Protein AF-A0A505MLU6-F1 (afdb_monomer)

Mean predicted aligned error: 3.78 Å

Solvent-accessible surface area (backbone atoms only — not comparable to full-atom values): 3103 Å² total; per-residue (Å²): 137,90,82,89,76,83,84,3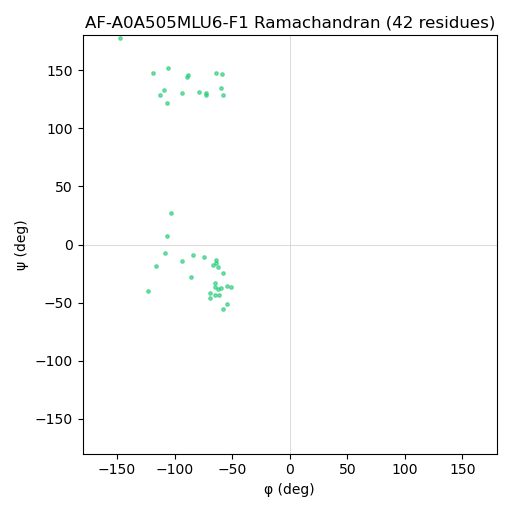8,86,90,47,41,71,59,63,61,63,58,86,66,59,80,94,48,52,85,80,48,62,95,56,45,54,61,58,52,44,69,73,57,55,89,84,131

Foldseek 3Di:
DDDDDDQEPVCLVVVLPDDDDPVCPVVDDPVSVVVSCVVYPDDD

Radius of gyration: 12.03 Å; C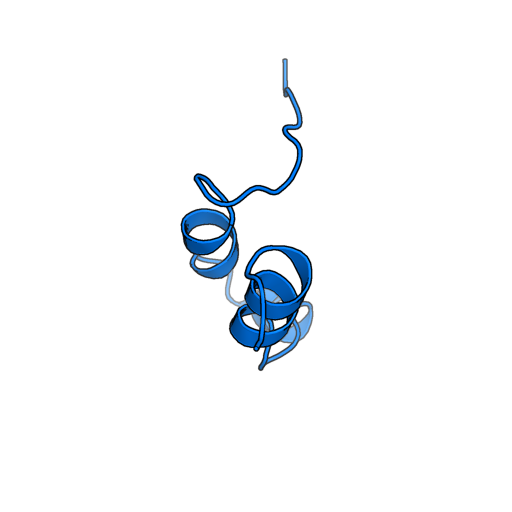α contacts (8 Å, |Δi|>4): 16; chains: 1; bounding box: 28×28×25 Å

pLDDT: mean 90.79, std 5.03, range [66.19, 95.12]

Structure (mmCIF, N/CA/C/O backbone):
data_AF-A0A505MLU6-F1
#
_entry.id   AF-A0A505MLU6-F1
#
loop_
_atom_site.group_PDB
_atom_site.id
_atom_site.type_symbol
_atom_site.label_atom_id
_atom_site.label_alt_id
_atom_site.label_comp_id
_atom_site.label_asym_id
_atom_site.label_entity_id
_atom_site.label_seq_id
_atom_site.pdbx_PDB_ins_code
_atom_site.Cartn_x
_atom_site.Cartn_y
_atom_site.Cartn_z
_atom_site.occupancy
_atom_site.B_iso_or_equiv
_atom_site.auth_seq_id
_atom_site.auth_comp_id
_atom_site.auth_asym_id
_atom_site.auth_atom_id
_atom_site.pdbx_PDB_model_num
ATOM 1 N N . MET A 1 1 ? -13.727 15.556 -11.057 1.00 78.06 1 MET A N 1
ATOM 2 C CA . MET A 1 1 ? -13.800 14.249 -11.745 1.00 78.06 1 MET A CA 1
ATOM 3 C C . MET A 1 1 ? -12.649 13.406 -11.224 1.00 78.06 1 MET A C 1
ATOM 5 O O .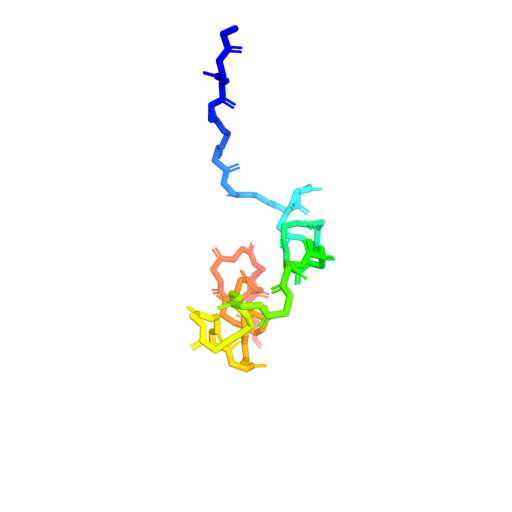 MET A 1 1 ? -11.545 13.929 -11.156 1.00 78.06 1 MET A O 1
ATOM 9 N N . ILE A 1 2 ? -12.911 12.184 -10.758 1.00 88.69 2 ILE A N 1
ATOM 10 C CA . ILE A 1 2 ? -11.877 11.285 -10.223 1.00 88.69 2 ILE A CA 1
ATOM 11 C C . ILE A 1 2 ? -11.410 10.383 -11.365 1.00 88.69 2 ILE A C 1
ATOM 13 O O . ILE A 1 2 ? -12.247 9.800 -12.048 1.00 88.69 2 ILE A O 1
ATOM 17 N N . ASN A 1 3 ? -10.095 10.275 -11.557 1.00 91.38 3 ASN A N 1
ATOM 18 C CA . ASN A 1 3 ? -9.483 9.380 -12.537 1.00 91.38 3 ASN A CA 1
ATOM 19 C C . ASN A 1 3 ? -8.719 8.284 -11.801 1.00 91.38 3 ASN A C 1
ATOM 21 O O . ASN A 1 3 ? -7.899 8.581 -10.931 1.00 91.38 3 ASN A O 1
ATOM 25 N N . LEU A 1 4 ? -8.979 7.031 -12.162 1.00 92.62 4 LEU A N 1
ATOM 26 C CA . LEU A 1 4 ? -8.235 5.888 -11.646 1.00 92.62 4 LEU A CA 1
ATOM 27 C C . LEU A 1 4 ? -7.026 5.619 -12.540 1.00 92.62 4 LEU A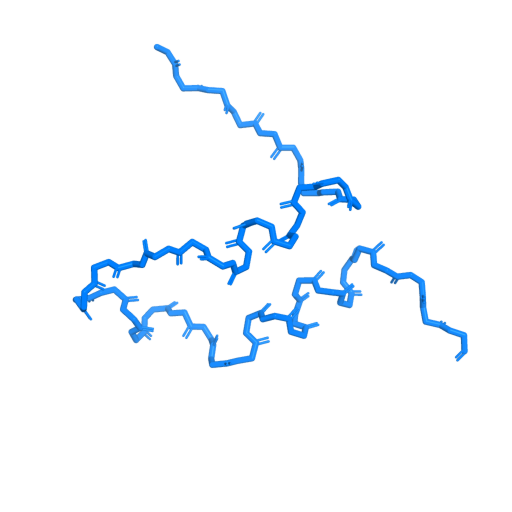 C 1
ATOM 29 O O . LEU A 1 4 ? -7.092 5.790 -13.758 1.00 92.62 4 LEU A O 1
ATOM 33 N N . LYS A 1 5 ? -5.923 5.200 -11.922 1.00 92.56 5 LYS A N 1
ATOM 34 C CA . LYS A 1 5 ? -4.708 4.761 -12.608 1.00 92.56 5 LYS A CA 1
ATOM 35 C C . LYS A 1 5 ? -4.431 3.312 -12.239 1.00 92.56 5 LYS A C 1
ATOM 37 O O . LYS A 1 5 ? -4.736 2.893 -11.123 1.00 92.56 5 LYS A O 1
ATOM 42 N N . ASN A 1 6 ? -3.858 2.570 -13.179 1.00 92.25 6 ASN A N 1
ATOM 43 C CA . ASN A 1 6 ? -3.358 1.234 -12.888 1.00 92.25 6 ASN A CA 1
ATOM 44 C C . ASN A 1 6 ? -2.208 1.322 -11.883 1.00 92.25 6 ASN A C 1
ATOM 46 O O . ASN A 1 6 ? -1.459 2.297 -11.884 1.00 92.25 6 ASN A O 1
ATOM 50 N N . LEU A 1 7 ? -2.084 0.301 -11.039 1.00 90.62 7 LEU A N 1
ATOM 51 C CA . LEU A 1 7 ? -0.935 0.156 -10.154 1.00 90.62 7 LEU A CA 1
ATOM 52 C C . LEU A 1 7 ? 0.289 -0.249 -10.990 1.00 90.62 7 LEU A C 1
ATOM 54 O O . LEU A 1 7 ? 0.191 -1.181 -11.788 1.00 90.62 7 LEU A O 1
ATOM 58 N N . ASP A 1 8 ? 1.416 0.434 -10.820 1.00 94.62 8 ASP A N 1
ATOM 59 C CA . ASP A 1 8 ? 2.654 0.191 -11.571 1.00 94.62 8 ASP A CA 1
ATOM 60 C C . ASP A 1 8 ? 3.904 0.472 -10.719 1.00 94.62 8 ASP A C 1
ATOM 62 O O . ASP A 1 8 ? 3.802 0.896 -9.563 1.00 94.62 8 ASP A O 1
ATOM 66 N N . ARG A 1 9 ? 5.092 0.239 -11.299 1.00 94.75 9 ARG A N 1
ATOM 67 C CA . ARG A 1 9 ? 6.398 0.442 -10.641 1.00 94.75 9 ARG A CA 1
ATOM 68 C C . ARG A 1 9 ? 6.619 1.877 -10.152 1.00 94.75 9 ARG A C 1
ATOM 70 O O . ARG A 1 9 ? 7.387 2.082 -9.220 1.00 94.75 9 ARG A O 1
ATOM 77 N N . GLU A 1 10 ? 5.951 2.866 -10.739 1.00 95.00 10 GLU A N 1
ATOM 78 C CA . GLU A 1 10 ? 6.121 4.274 -10.369 1.00 95.00 10 GLU A CA 1
ATOM 79 C C . GLU A 1 10 ? 5.220 4.680 -9.198 1.00 95.00 10 GLU A C 1
ATOM 81 O O . GLU A 1 10 ? 5.557 5.599 -8.448 1.00 95.00 10 GLU A O 1
ATOM 86 N N . ASN A 1 11 ? 4.071 4.015 -9.025 1.00 94.31 11 ASN A N 1
ATOM 87 C CA . ASN A 1 11 ? 3.040 4.467 -8.092 1.00 94.31 11 ASN A CA 1
ATOM 88 C C . ASN A 1 11 ? 2.744 3.518 -6.919 1.00 94.31 11 ASN A C 1
ATOM 90 O O . ASN A 1 11 ? 2.222 3.977 -5.897 1.00 94.31 11 ASN A O 1
ATOM 94 N N . TRP A 1 12 ? 3.113 2.235 -6.999 1.00 93.81 12 TRP A N 1
ATOM 95 C CA . TRP A 1 12 ? 2.670 1.245 -6.012 1.00 93.81 12 TRP A CA 1
ATOM 96 C C . TRP A 1 12 ? 3.151 1.539 -4.590 1.00 93.81 12 TRP A C 1
ATOM 98 O O . TRP A 1 12 ? 2.395 1.383 -3.628 1.00 93.81 12 TRP A O 1
ATOM 108 N N . LEU A 1 13 ? 4.386 2.029 -4.457 1.00 95.12 13 LEU A N 1
ATOM 109 C CA . LEU A 1 13 ? 4.988 2.344 -3.166 1.00 95.12 13 LEU A CA 1
ATOM 110 C C . LEU A 1 13 ? 4.251 3.487 -2.458 1.00 95.12 13 LEU A C 1
ATOM 112 O O . LEU A 1 13 ? 4.109 3.475 -1.236 1.00 95.12 13 LEU A O 1
ATOM 116 N N . LEU A 1 14 ? 3.780 4.475 -3.223 1.00 93.25 14 LEU A N 1
ATOM 117 C CA . LEU A 1 14 ? 2.998 5.589 -2.691 1.00 93.25 14 LEU A CA 1
ATOM 118 C C . LEU A 1 14 ? 1.620 5.103 -2.241 1.00 93.25 14 LEU A C 1
ATOM 120 O O . LEU A 1 14 ? 1.176 5.468 -1.155 1.00 93.25 14 LEU A O 1
ATOM 124 N N . CYS A 1 15 ? 0.981 4.226 -3.022 1.00 92.06 15 CYS A N 1
ATOM 125 C CA . CYS A 1 15 ? -0.293 3.610 -2.657 1.00 92.06 15 CYS A CA 1
ATOM 126 C C . CYS A 1 15 ? -0.190 2.774 -1.372 1.00 92.06 15 CYS A C 1
ATOM 128 O O . CYS A 1 15 ? -1.041 2.903 -0.496 1.00 92.06 15 CYS A O 1
ATOM 130 N N . ALA A 1 16 ? 0.870 1.975 -1.217 1.00 92.25 16 ALA A N 1
ATOM 131 C CA . ALA A 1 16 ? 1.093 1.147 -0.027 1.00 92.25 16 ALA A CA 1
ATOM 132 C C . ALA A 1 16 ? 1.368 1.961 1.254 1.00 92.25 16 ALA A C 1
ATOM 134 O O . ALA A 1 16 ? 1.265 1.424 2.355 1.00 92.25 16 ALA A O 1
ATOM 135 N N . LYS A 1 17 ? 1.726 3.245 1.119 1.00 91.06 17 LYS A N 1
ATOM 136 C CA . LYS A 1 17 ? 2.047 4.162 2.226 1.00 91.06 17 LYS A CA 1
ATOM 137 C C . LYS A 1 17 ? 0.962 5.205 2.488 1.00 91.06 17 LYS A C 1
ATOM 139 O O . LYS A 1 17 ? 1.190 6.125 3.275 1.00 91.06 17 LYS A O 1
ATOM 144 N N . LEU A 1 18 ? -0.192 5.101 1.827 1.00 90.94 18 LEU A N 1
ATOM 145 C CA . LEU A 1 18 ? -1.301 6.012 2.074 1.00 90.94 18 LEU A CA 1
ATOM 146 C C . LEU A 1 18 ? -1.713 5.945 3.543 1.00 90.94 18 LEU A C 1
ATOM 148 O O . LEU A 1 18 ? -1.946 4.872 4.098 1.00 90.94 18 LEU A O 1
ATOM 152 N N . LEU A 1 19 ? -1.796 7.118 4.165 1.00 89.69 19 LEU A N 1
ATOM 153 C CA . LEU A 1 19 ? -2.327 7.239 5.509 1.00 89.69 19 LEU A CA 1
ATOM 154 C C . LEU A 1 19 ? -3.834 7.035 5.449 1.00 89.69 19 LEU A C 1
ATOM 156 O O . LEU A 1 19 ? -4.532 7.667 4.655 1.00 89.69 19 LEU A O 1
ATOM 160 N N . LEU A 1 20 ? -4.305 6.139 6.300 1.00 88.81 20 LEU A N 1
ATOM 161 C CA . LEU A 1 20 ? -5.713 5.837 6.458 1.00 88.81 20 LEU A CA 1
ATOM 162 C C . LEU A 1 20 ? -6.200 6.449 7.756 1.00 88.81 20 LEU A C 1
ATOM 164 O O . LEU A 1 20 ? -5.439 6.588 8.718 1.00 88.81 20 LEU A O 1
ATOM 168 N N . ASP A 1 21 ? -7.483 6.777 7.774 1.00 93.88 21 ASP A N 1
ATOM 169 C CA . ASP A 1 21 ? -8.159 7.060 9.026 1.00 93.88 21 ASP A CA 1
ATOM 170 C C . ASP A 1 21 ? -8.076 5.831 9.949 1.00 93.88 21 ASP A C 1
ATOM 172 O O . ASP A 1 21 ? -8.086 4.689 9.479 1.00 93.88 21 ASP A O 1
ATOM 176 N N . GLU A 1 22 ? -7.996 6.049 11.264 1.00 91.38 22 GLU A N 1
ATOM 177 C CA . GLU A 1 22 ? -7.913 4.960 12.247 1.00 91.38 22 GLU A CA 1
ATOM 178 C C . GLU A 1 22 ? -9.060 3.953 12.087 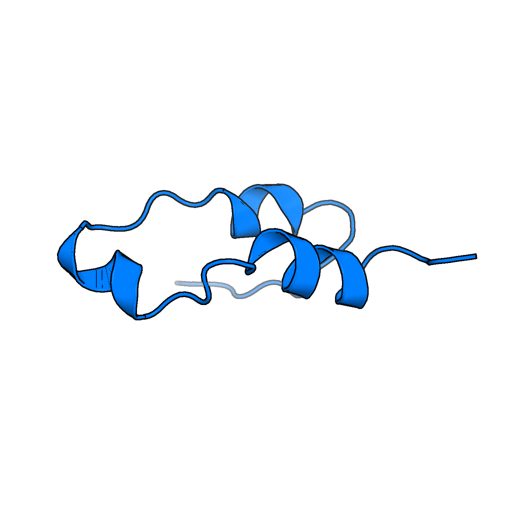1.00 91.38 22 GLU A C 1
ATOM 180 O O . GLU A 1 22 ? -8.838 2.751 12.212 1.00 91.38 22 GLU A O 1
ATOM 185 N N . SER A 1 23 ? -10.261 4.420 11.722 1.00 94.44 23 SER A N 1
ATOM 186 C CA . SER A 1 23 ? -11.431 3.561 11.491 1.00 94.44 23 SER A CA 1
ATOM 187 C C . SER A 1 23 ? -11.277 2.580 10.324 1.00 94.44 23 SER A C 1
ATOM 189 O O . SER A 1 23 ? -12.050 1.631 10.217 1.00 94.44 23 SER A O 1
ATOM 191 N N . GLN A 1 24 ? -10.296 2.797 9.445 1.00 90.25 24 GLN A N 1
ATOM 192 C CA . GLN A 1 24 ? -10.090 2.024 8.220 1.00 90.25 24 GLN A CA 1
ATOM 193 C C . GLN A 1 24 ? -8.866 1.107 8.279 1.00 90.25 24 GLN A C 1
ATOM 195 O O . GLN A 1 24 ? -8.663 0.311 7.361 1.00 90.25 24 GLN A O 1
ATOM 200 N N . LYS A 1 25 ? -8.044 1.194 9.332 1.00 86.00 25 LYS A N 1
ATOM 201 C CA . LYS A 1 25 ? -6.801 0.414 9.436 1.00 86.00 25 LYS A CA 1
ATOM 202 C C . LYS A 1 25 ? -7.039 -1.092 9.402 1.00 86.00 25 LYS A C 1
ATOM 204 O O . LYS A 1 25 ? -6.285 -1.804 8.747 1.00 86.00 25 LYS A O 1
ATOM 209 N N . ASP A 1 26 ? -8.125 -1.553 10.017 1.00 90.50 26 ASP A N 1
ATOM 210 C CA . ASP A 1 26 ? -8.480 -2.976 10.067 1.00 90.50 26 ASP A CA 1
ATOM 211 C C . ASP A 1 26 ? -9.036 -3.512 8.736 1.00 90.50 26 ASP A C 1
ATOM 213 O O . ASP A 1 26 ? -9.180 -4.721 8.558 1.00 90.50 26 ASP A O 1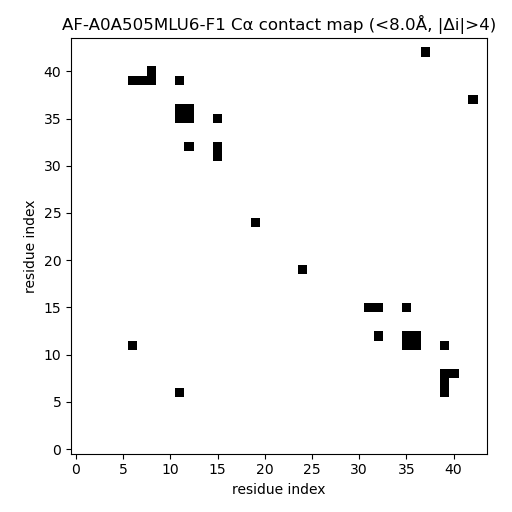
ATOM 217 N N . TYR A 1 27 ? -9.341 -2.633 7.774 1.00 91.31 27 TYR A N 1
ATOM 218 C CA . TYR A 1 27 ? -9.777 -3.029 6.428 1.00 91.31 27 TYR A CA 1
ATOM 219 C C . TYR A 1 27 ? -8.608 -3.334 5.494 1.00 91.31 27 TYR A C 1
ATOM 221 O O . TYR A 1 27 ? -8.816 -3.823 4.381 1.00 91.31 27 TYR A O 1
ATOM 229 N N . VAL A 1 28 ? -7.381 -3.044 5.927 1.00 90.19 28 VAL A N 1
ATOM 230 C CA . VAL A 1 28 ? -6.178 -3.248 5.134 1.00 90.19 28 VAL A CA 1
ATOM 231 C C . VAL A 1 28 ? -5.375 -4.394 5.711 1.00 90.19 28 VAL A C 1
ATOM 233 O O . VAL A 1 28 ? -5.130 -4.487 6.911 1.00 90.19 28 VAL A O 1
ATOM 236 N N . ALA A 1 29 ? -4.951 -5.290 4.824 1.00 91.56 29 ALA A N 1
ATOM 237 C CA . ALA A 1 29 ? -4.109 -6.401 5.215 1.00 91.56 29 ALA A CA 1
ATOM 238 C C . ALA A 1 29 ? -2.798 -5.872 5.838 1.00 91.56 29 ALA A C 1
ATOM 240 O O . ALA A 1 29 ? -2.162 -4.988 5.256 1.00 91.56 29 ALA A O 1
ATOM 241 N N . PRO A 1 30 ? -2.332 -6.430 6.971 1.00 90.12 30 PRO A N 1
ATOM 242 C CA . PRO A 1 30 ? -1.121 -5.951 7.645 1.00 90.12 30 PRO A CA 1
ATOM 243 C C . PRO A 1 30 ? 0.141 -6.094 6.778 1.00 90.12 30 PRO A C 1
ATOM 245 O O . PRO A 1 30 ? 1.138 -5.415 7.003 1.00 90.12 30 PRO A O 1
ATOM 248 N N . ASN A 1 31 ? 0.096 -6.954 5.759 1.00 93.06 31 ASN A N 1
ATOM 249 C CA . ASN A 1 31 ? 1.147 -7.180 4.772 1.00 93.06 31 ASN A CA 1
ATOM 250 C C . ASN A 1 31 ? 0.856 -6.510 3.413 1.00 93.06 31 ASN A C 1
ATOM 252 O O . ASN A 1 31 ? 1.344 -6.982 2.384 1.00 93.06 31 ASN A O 1
ATOM 256 N N . VAL A 1 32 ? 0.075 -5.420 3.386 1.00 92.19 32 VAL A N 1
ATOM 257 C CA . VAL A 1 32 ? -0.286 -4.694 2.150 1.00 92.19 32 VAL A CA 1
ATOM 258 C C . VAL A 1 32 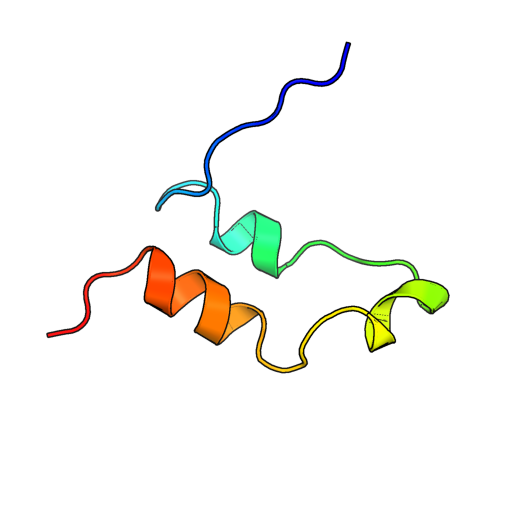? 0.928 -4.336 1.293 1.00 92.19 32 VAL A C 1
ATOM 260 O O . VAL A 1 32 ? 0.858 -4.442 0.072 1.00 92.19 32 VAL A O 1
ATOM 263 N N . TYR A 1 33 ? 2.055 -3.993 1.923 1.00 93.56 33 TYR A N 1
ATOM 264 C CA . TYR A 1 33 ? 3.306 -3.709 1.227 1.00 93.56 33 TYR A CA 1
ATOM 265 C C . TYR A 1 33 ? 3.763 -4.904 0.383 1.00 93.56 33 TYR A C 1
ATOM 267 O O . TYR A 1 33 ? 3.914 -4.771 -0.825 1.00 93.56 33 TYR A O 1
ATOM 275 N N . SER A 1 34 ? 3.917 -6.083 0.994 1.00 93.50 34 SER A N 1
ATOM 276 C CA . SER A 1 34 ? 4.369 -7.296 0.300 1.00 93.50 34 SER A CA 1
ATOM 277 C C . SER A 1 34 ? 3.366 -7.765 -0.760 1.00 93.50 34 SER A C 1
ATOM 279 O O . SER A 1 34 ? 3.750 -8.275 -1.810 1.00 93.50 34 SER A O 1
ATOM 281 N N . ILE A 1 35 ? 2.064 -7.566 -0.521 1.00 91.88 35 ILE A N 1
ATOM 282 C CA . ILE A 1 35 ? 1.028 -7.860 -1.522 1.00 91.88 35 ILE A CA 1
ATOM 283 C C . ILE A 1 35 ? 1.171 -6.938 -2.739 1.00 91.88 35 ILE A C 1
ATOM 285 O O . ILE A 1 35 ? 1.031 -7.402 -3.866 1.00 91.88 35 ILE A O 1
ATOM 289 N N . ALA A 1 36 ? 1.415 -5.644 -2.528 1.00 92.56 36 ALA A N 1
ATOM 290 C CA . ALA A 1 36 ? 1.585 -4.689 -3.618 1.00 92.56 36 ALA A CA 1
ATOM 291 C C . ALA A 1 36 ? 2.896 -4.934 -4.382 1.00 92.56 36 ALA A C 1
ATOM 293 O O . ALA A 1 36 ? 2.867 -5.018 -5.607 1.00 92.56 36 ALA A O 1
ATOM 294 N N . GLU A 1 37 ? 4.003 -5.130 -3.663 1.00 94.00 37 GLU A N 1
ATOM 295 C CA . GLU A 1 37 ? 5.322 -5.446 -4.223 1.00 94.00 37 GLU A CA 1
ATOM 296 C C . GLU A 1 37 ? 5.260 -6.684 -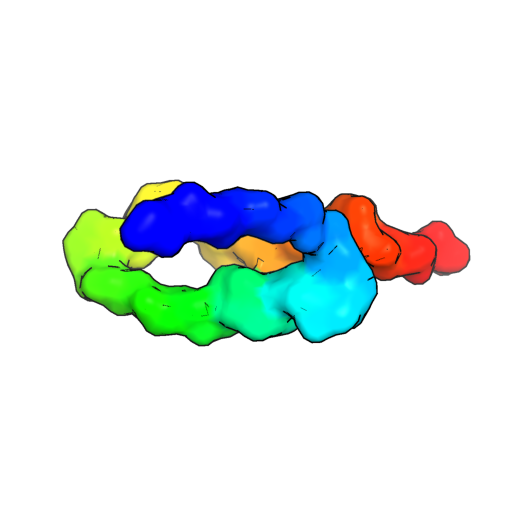5.127 1.00 94.00 37 GLU A C 1
ATOM 298 O O . GLU A 1 37 ? 5.621 -6.602 -6.296 1.00 94.00 37 GLU A O 1
ATOM 303 N N . SER A 1 38 ? 4.689 -7.792 -4.636 1.00 93.56 38 SER A N 1
ATOM 304 C CA . SER A 1 38 ? 4.614 -9.061 -5.385 1.00 93.56 38 SER A CA 1
ATOM 305 C C . SER A 1 38 ? 3.782 -9.031 -6.662 1.00 93.56 38 SER A C 1
ATOM 307 O O . SER A 1 38 ? 3.854 -9.953 -7.474 1.00 93.56 38 SER A O 1
ATOM 309 N N . LYS A 1 39 ? 2.979 -7.984 -6.856 1.00 90.69 39 LYS A N 1
ATOM 310 C CA . LYS A 1 39 ? 2.200 -7.777 -8.080 1.00 90.69 39 LYS A CA 1
ATOM 311 C C . LYS A 1 39 ? 2.908 -6.898 -9.107 1.00 90.69 39 LYS A C 1
ATOM 313 O O . LYS A 1 39 ? 2.435 -6.828 -10.239 1.00 90.69 39 LYS A O 1
ATOM 318 N N . VAL A 1 40 ? 3.963 -6.191 -8.710 1.00 93.50 40 VAL A N 1
ATOM 319 C CA . VAL A 1 40 ? 4.563 -5.105 -9.498 1.00 93.50 40 VAL A CA 1
ATOM 320 C C . VAL A 1 40 ? 6.045 -5.348 -9.777 1.00 93.50 40 VAL A C 1
ATOM 322 O O . VAL A 1 40 ? 6.518 -5.085 -10.889 1.00 93.50 40 VAL A O 1
ATOM 325 N N . GLU A 1 41 ? 6.775 -5.853 -8.788 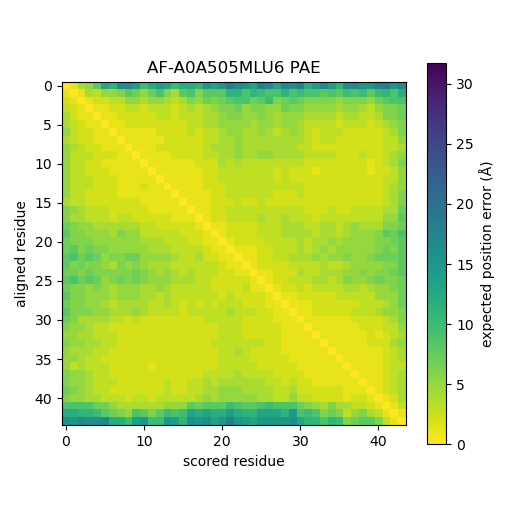1.00 91.38 41 GLU A N 1
ATOM 326 C CA . GLU A 1 41 ? 8.198 -6.139 -8.900 1.00 91.38 41 GLU A CA 1
ATOM 327 C C . GLU A 1 41 ? 8.435 -7.558 -9.427 1.00 91.38 41 GLU A C 1
ATOM 329 O O . GLU A 1 41 ? 7.678 -8.493 -9.161 1.00 91.38 41 GLU A O 1
ATOM 334 N N . GLU A 1 42 ? 9.498 -7.718 -10.213 1.00 87.25 42 GLU A N 1
ATOM 335 C CA . GLU A 1 42 ? 9.960 -9.040 -10.632 1.00 87.25 42 GLU A CA 1
ATOM 336 C C . GLU A 1 42 ? 10.746 -9.687 -9.492 1.00 87.25 42 GLU A C 1
ATOM 338 O O . GLU A 1 42 ? 11.658 -9.084 -8.924 1.00 87.25 42 GLU A O 1
ATOM 343 N N . HIS A 1 43 ? 10.412 -10.936 -9.184 1.00 79.94 43 HIS A N 1
ATOM 344 C CA . HIS A 1 43 ? 11.161 -11.752 -8.237 1.00 79.94 43 HIS A CA 1
ATOM 345 C C . HIS A 1 43 ? 11.939 -12.816 -9.019 1.00 79.94 43 HIS A C 1
ATOM 347 O O . HIS A 1 43 ? 11.335 -13.590 -9.763 1.00 79.94 43 HIS A O 1
ATOM 353 N N . PHE A 1 44 ? 13.267 -12.815 -8.867 1.00 66.19 44 PHE A N 1
ATOM 354 C CA . PHE A 1 44 ? 14.192 -13.791 -9.455 1.00 66.19 44 PHE A CA 1
ATOM 355 C C . PHE A 1 44 ? 14.558 -14.888 -8.456 1.00 66.19 44 PHE A C 1
ATOM 357 O O . PHE A 1 44 ? 14.688 -14.563 -7.252 1.00 66.19 44 PHE A O 1
#

Secondary structure (DSSP, 8-state):
--------TTTHHHHHT----GGGGGGS-TTHHHHHHHHHS---

Sequence (44 aa):
MINLKNLDRENWLLCAKLLLDESQKDYVAPNVYSIAESKVEEHF

Organism: Acinetobacter baumannii (NCBI:txid470)